Protein AF-A0A1D9GV94-F1 (afdb_monomer_lite)

Radius of gyration: 12.72 Å; chains: 1; bounding box: 29×24×35 Å

Structure (mmCIF, N/CA/C/O backbone):
data_AF-A0A1D9GV94-F1
#
_entry.id   AF-A0A1D9GV94-F1
#
loop_
_atom_site.group_PDB
_atom_site.id
_atom_site.type_symbol
_atom_site.label_atom_id
_atom_site.label_alt_id
_atom_site.label_comp_id
_atom_site.label_asym_id
_atom_site.label_entity_id
_atom_site.label_seq_id
_atom_site.pdbx_PDB_ins_code
_atom_site.Cartn_x
_atom_site.Cartn_y
_atom_site.Cartn_z
_atom_site.occupancy
_atom_site.B_iso_or_equiv
_atom_site.auth_seq_id
_atom_site.auth_comp_id
_atom_site.auth_asym_id
_atom_site.auth_atom_id
_atom_site.pdbx_PDB_model_num
ATOM 1 N N . MET A 1 1 ? 0.445 -12.311 -6.893 1.00 79.88 1 MET A N 1
ATOM 2 C CA . MET A 1 1 ? -0.885 -11.814 -6.523 1.00 79.88 1 MET A CA 1
ATOM 3 C C . MET A 1 1 ? -1.277 -10.770 -7.542 1.00 79.88 1 MET A C 1
ATOM 5 O O . MET A 1 1 ? -0.446 -9.918 -7.856 1.00 79.88 1 MET A O 1
ATOM 9 N N . ASP A 1 2 ? -2.472 -10.904 -8.107 1.00 80.00 2 ASP A N 1
ATOM 10 C CA . ASP A 1 2 ? -3.060 -9.866 -8.949 1.00 80.00 2 ASP A CA 1
ATOM 11 C C . ASP A 1 2 ? -3.695 -8.764 -8.087 1.00 80.00 2 ASP A C 1
ATOM 13 O O . ASP A 1 2 ? -3.702 -8.828 -6.856 1.00 80.00 2 ASP A O 1
ATOM 17 N N . ILE A 1 3 ? -4.200 -7.720 -8.737 1.00 76.38 3 ILE A N 1
ATOM 18 C CA . ILE A 1 3 ? -4.792 -6.584 -8.041 1.00 76.38 3 ILE A CA 1
ATOM 19 C C . ILE A 1 3 ? -6.086 -6.963 -7.297 1.00 76.38 3 ILE A C 1
ATOM 21 O O . ILE A 1 3 ? -6.295 -6.506 -6.178 1.00 76.38 3 ILE A O 1
ATOM 25 N N . ALA A 1 4 ? -6.935 -7.820 -7.871 1.00 78.12 4 ALA A N 1
ATOM 26 C CA . ALA A 1 4 ? -8.236 -8.172 -7.304 1.00 78.12 4 ALA A CA 1
ATOM 27 C C . ALA A 1 4 ? -8.086 -9.020 -6.031 1.00 78.12 4 ALA A C 1
ATOM 29 O O . ALA A 1 4 ? -8.766 -8.781 -5.034 1.00 78.12 4 ALA A O 1
ATOM 30 N N . GLU A 1 5 ? -7.143 -9.959 -6.038 1.00 84.38 5 GLU A N 1
ATOM 31 C CA . GLU A 1 5 ? -6.764 -10.763 -4.879 1.00 84.38 5 GLU A CA 1
ATOM 32 C C . GLU A 1 5 ? -6.134 -9.887 -3.781 1.00 84.38 5 GLU A C 1
ATOM 34 O O . GLU A 1 5 ? -6.478 -10.011 -2.603 1.00 84.38 5 GLU A O 1
ATOM 39 N N . ALA A 1 6 ? -5.280 -8.932 -4.165 1.00 82.62 6 ALA A N 1
ATOM 40 C CA . ALA A 1 6 ? -4.695 -7.964 -3.242 1.00 82.62 6 ALA A CA 1
ATOM 41 C C . ALA A 1 6 ? -5.769 -7.120 -2.532 1.00 82.62 6 ALA A C 1
ATOM 43 O O . ALA A 1 6 ? -5.693 -6.902 -1.321 1.00 82.62 6 ALA A O 1
ATOM 44 N N 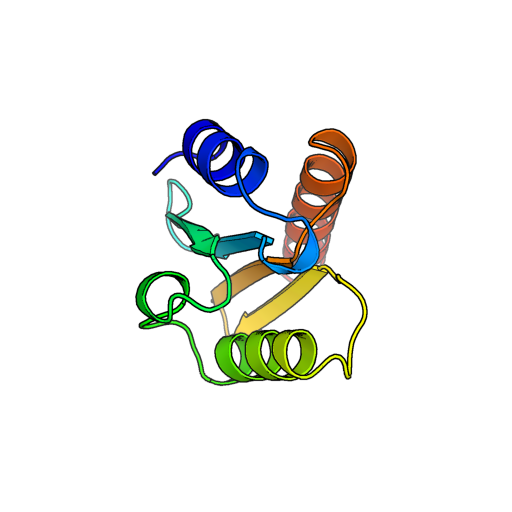. PHE A 1 7 ? -6.793 -6.696 -3.277 1.00 78.38 7 PHE A N 1
ATOM 45 C CA . PHE A 1 7 ? -7.948 -5.968 -2.758 1.00 78.38 7 PHE A CA 1
ATOM 46 C C . PHE A 1 7 ? -8.788 -6.793 -1.794 1.00 78.38 7 PHE A C 1
ATOM 48 O O . PHE A 1 7 ? -9.082 -6.323 -0.695 1.00 78.38 7 PHE A O 1
ATOM 55 N N . ALA A 1 8 ? -9.175 -8.005 -2.198 1.00 82.75 8 ALA A N 1
ATOM 56 C CA . ALA A 1 8 ? -9.984 -8.887 -1.364 1.00 82.75 8 ALA A CA 1
ATOM 57 C C . ALA A 1 8 ? -9.317 -9.092 0.004 1.00 82.75 8 ALA A C 1
ATOM 59 O O . ALA A 1 8 ? -9.958 -8.950 1.041 1.00 82.75 8 ALA A O 1
ATOM 60 N N . ARG A 1 9 ? -7.993 -9.283 0.001 1.00 86.62 9 ARG A N 1
ATOM 61 C CA . ARG A 1 9 ? -7.200 -9.495 1.211 1.00 86.62 9 ARG A CA 1
ATOM 62 C C . ARG A 1 9 ? -7.193 -8.309 2.178 1.00 86.62 9 ARG A C 1
ATOM 64 O O . ARG A 1 9 ? -7.216 -8.521 3.384 1.00 86.62 9 ARG A O 1
ATOM 71 N N . VAL A 1 10 ? -7.140 -7.069 1.689 1.00 83.12 10 VAL A N 1
ATOM 72 C CA . VAL A 1 10 ? -7.179 -5.886 2.573 1.00 83.12 10 VAL A CA 1
ATOM 73 C C . VAL A 1 10 ? -8.601 -5.486 2.954 1.00 83.12 10 VAL A C 1
ATOM 75 O O . VAL A 1 10 ? -8.800 -4.919 4.023 1.00 83.12 10 VAL A O 1
ATOM 78 N N . ALA A 1 11 ? -9.604 -5.794 2.129 1.00 81.19 11 ALA A N 1
ATOM 79 C CA . ALA A 1 11 ? -11.001 -5.475 2.419 1.00 81.19 11 ALA A CA 1
ATOM 80 C C . ALA A 1 11 ? -11.528 -6.190 3.677 1.00 81.19 11 ALA A C 1
ATOM 82 O O . ALA A 1 11 ? -12.404 -5.656 4.358 1.00 81.19 11 ALA A O 1
ATOM 83 N N . GLU A 1 12 ? -10.966 -7.353 4.008 1.00 85.25 12 GLU A N 1
ATOM 84 C CA . GLU A 1 12 ? -11.292 -8.131 5.210 1.00 85.25 12 GLU A CA 1
ATOM 85 C C . GLU A 1 12 ? -10.681 -7.565 6.506 1.00 85.25 12 GLU A C 1
ATOM 87 O O . GLU A 1 12 ? -11.088 -7.958 7.598 1.00 85.25 12 GLU A O 1
ATOM 92 N N . LEU A 1 13 ? -9.725 -6.634 6.416 1.00 86.00 13 LEU A N 1
ATOM 93 C CA . LEU A 1 13 ? -9.010 -6.087 7.574 1.00 86.00 13 LEU A CA 1
ATOM 94 C C . LEU A 1 13 ? -9.664 -4.801 8.111 1.00 86.00 13 LEU A C 1
ATOM 96 O O . LEU A 1 13 ? -10.311 -4.080 7.336 1.00 86.00 13 LEU A O 1
ATOM 100 N N . PRO A 1 14 ? -9.463 -4.454 9.398 1.00 83.81 14 PRO A N 1
ATOM 101 C CA . PRO A 1 14 ? -9.781 -3.126 9.927 1.00 83.81 14 PRO A CA 1
ATOM 102 C C . PRO A 1 14 ? -9.084 -2.037 9.111 1.00 83.81 14 PRO A C 1
ATOM 104 O O . PRO A 1 14 ? -7.958 -2.234 8.659 1.00 83.81 14 PRO A O 1
ATOM 107 N N . ARG A 1 15 ? -9.745 -0.895 8.891 1.00 76.62 15 ARG A N 1
ATOM 108 C CA . ARG A 1 15 ? -9.272 0.169 7.982 1.00 76.62 15 ARG A CA 1
ATOM 109 C C . ARG A 1 15 ? -7.846 0.619 8.313 1.00 76.62 15 ARG A C 1
ATOM 111 O O . ARG A 1 15 ? -7.039 0.802 7.408 1.00 76.62 15 ARG A O 1
ATOM 118 N N . GLU A 1 16 ? -7.573 0.779 9.596 1.00 77.88 16 GLU A N 1
ATOM 119 C CA . GLU A 1 16 ? -6.308 1.182 10.203 1.00 77.88 16 GLU A CA 1
ATOM 120 C C . GLU A 1 16 ? -5.184 0.148 10.035 1.00 77.88 16 GLU A C 1
ATOM 122 O O . GLU A 1 16 ? -4.009 0.467 10.192 1.00 77.88 16 GLU A O 1
ATOM 127 N N . GLU A 1 17 ? -5.527 -1.086 9.666 1.00 83.88 17 GLU A N 1
ATOM 128 C CA . GLU A 1 17 ? -4.577 -2.174 9.448 1.00 83.88 17 GLU A CA 1
ATOM 129 C C . GLU A 1 17 ? -4.325 -2.448 7.960 1.00 83.88 17 GLU A C 1
ATOM 131 O O . GLU A 1 17 ? -3.499 -3.293 7.619 1.00 83.88 17 GLU A O 1
ATOM 136 N N . ARG A 1 18 ? -5.024 -1.766 7.046 1.00 84.12 18 ARG A N 1
ATOM 137 C CA . ARG A 1 18 ? -4.967 -2.061 5.608 1.00 84.12 18 ARG A CA 1
ATOM 138 C C . ARG A 1 18 ? -3.720 -1.489 4.952 1.00 84.12 18 ARG A C 1
ATOM 140 O O . ARG A 1 18 ? -3.572 -0.273 4.826 1.00 84.12 18 ARG A O 1
ATOM 147 N N . LEU A 1 19 ? -2.906 -2.370 4.382 1.00 84.38 19 LEU A N 1
ATOM 148 C CA . LEU A 1 19 ? -1.751 -2.002 3.572 1.00 84.38 19 LEU A CA 1
ATOM 149 C C . LEU A 1 19 ? -1.827 -2.635 2.181 1.00 84.38 19 LEU A C 1
ATOM 151 O O . LEU A 1 19 ? -1.911 -3.857 2.060 1.00 84.38 19 LEU A O 1
ATOM 155 N N . LEU A 1 20 ? -1.721 -1.808 1.137 1.00 83.31 20 LEU A N 1
ATOM 156 C CA . LEU A 1 20 ? -1.512 -2.241 -0.242 1.00 83.31 20 LEU A CA 1
ATOM 157 C C . LEU A 1 20 ? -0.244 -1.594 -0.814 1.00 83.31 20 LEU A C 1
ATOM 159 O O . LEU A 1 20 ? -0.064 -0.380 -0.768 1.00 83.31 20 LEU A O 1
ATOM 163 N N . ILE A 1 21 ? 0.635 -2.401 -1.400 1.00 81.31 21 ILE A N 1
ATOM 164 C CA . ILE A 1 21 ? 1.859 -1.946 -2.057 1.00 81.31 21 ILE A CA 1
ATOM 165 C C . ILE A 1 21 ? 1.913 -2.517 -3.472 1.00 81.31 21 ILE A C 1
ATOM 167 O O . ILE A 1 21 ? 1.740 -3.719 -3.681 1.00 81.31 21 ILE A O 1
ATOM 171 N N . ALA A 1 22 ? 2.214 -1.661 -4.440 1.00 79.06 22 ALA A N 1
ATOM 172 C CA . ALA A 1 22 ? 2.415 -2.017 -5.834 1.00 79.06 22 ALA A CA 1
ATOM 173 C C . ALA A 1 22 ? 3.833 -1.647 -6.290 1.00 79.06 22 ALA A C 1
ATOM 175 O O . ALA A 1 22 ? 4.285 -0.513 -6.130 1.00 79.06 22 ALA A O 1
ATOM 176 N N . VAL A 1 23 ? 4.535 -2.594 -6.909 1.00 76.06 23 VAL A N 1
ATOM 177 C CA . VAL A 1 23 ? 5.808 -2.355 -7.603 1.00 76.06 23 VAL A CA 1
ATOM 178 C C . VAL A 1 23 ? 5.544 -2.398 -9.098 1.00 76.06 23 VAL A C 1
ATOM 180 O O . VAL A 1 23 ? 5.289 -3.465 -9.661 1.00 76.06 23 VAL A O 1
ATOM 183 N N . LEU A 1 24 ? 5.633 -1.234 -9.736 1.00 73.94 24 LEU A N 1
ATOM 184 C CA . LEU A 1 24 ? 5.246 -1.031 -11.136 1.00 73.94 24 LEU A CA 1
ATOM 185 C C . LEU A 1 24 ? 6.392 -1.303 -12.122 1.00 73.94 24 LEU A C 1
ATOM 187 O O . LEU A 1 24 ? 6.241 -1.102 -13.319 1.00 73.94 24 LEU A O 1
ATOM 191 N N . LEU A 1 25 ? 7.549 -1.740 -11.622 1.00 70.94 25 LEU A N 1
ATOM 192 C CA . LEU A 1 25 ? 8.717 -2.073 -12.444 1.00 70.94 25 LEU A CA 1
ATOM 193 C C . LEU A 1 25 ? 8.659 -3.443 -13.099 1.00 70.94 25 LEU A C 1
ATOM 195 O O . LEU A 1 25 ? 9.417 -3.702 -14.028 1.00 70.94 25 LEU A O 1
ATOM 199 N N . ASN A 1 26 ? 7.818 -4.325 -12.574 1.00 65.62 26 ASN A N 1
ATOM 200 C CA . ASN A 1 26 ? 7.621 -5.642 -13.148 1.00 65.62 26 ASN A CA 1
ATOM 201 C C . ASN A 1 26 ? 6.488 -5.563 -14.170 1.00 65.62 26 ASN A C 1
ATOM 203 O O . ASN A 1 26 ? 5.514 -4.843 -13.946 1.00 65.62 26 ASN A O 1
ATOM 207 N N . ASP A 1 27 ? 6.606 -6.325 -15.254 1.00 65.69 27 ASP A N 1
ATOM 208 C CA . ASP A 1 27 ? 5.503 -6.588 -16.173 1.00 65.69 27 ASP A CA 1
ATOM 209 C C . ASP A 1 27 ? 5.162 -8.088 -16.110 1.00 65.69 27 ASP A C 1
ATOM 211 O O . ASP A 1 27 ? 5.952 -8.909 -16.592 1.00 65.69 27 ASP A O 1
ATOM 215 N N . PRO A 1 28 ? 4.059 -8.483 -15.443 1.00 68.56 28 PRO A N 1
ATOM 216 C CA . PRO A 1 28 ? 3.055 -7.632 -14.790 1.00 68.56 28 PRO A CA 1
ATOM 217 C C . PRO A 1 28 ? 3.523 -7.054 -13.433 1.00 68.56 28 PRO A C 1
ATOM 219 O O . PRO A 1 28 ? 4.430 -7.614 -12.804 1.00 68.56 28 PRO A O 1
ATOM 222 N N . PRO A 1 29 ? 2.890 -5.972 -12.928 1.00 74.19 29 PRO A N 1
ATOM 223 C CA . PRO A 1 29 ? 3.232 -5.377 -11.638 1.00 74.19 29 PRO A CA 1
ATOM 224 C C . PRO A 1 29 ? 3.178 -6.385 -10.491 1.00 74.19 29 PRO A C 1
ATOM 226 O O . PRO A 1 29 ? 2.307 -7.257 -10.439 1.00 74.19 29 PRO A O 1
ATOM 229 N N . ARG A 1 30 ? 4.084 -6.233 -9.521 1.00 78.56 30 ARG A N 1
ATOM 230 C CA . ARG A 1 30 ? 4.063 -7.053 -8.303 1.00 78.56 30 ARG A CA 1
ATOM 231 C C . ARG A 1 30 ? 3.230 -6.358 -7.233 1.00 78.56 30 ARG A C 1
ATOM 233 O O . ARG A 1 30 ? 3.545 -5.235 -6.848 1.00 78.56 30 ARG A O 1
ATOM 240 N N . TRP A 1 31 ? 2.242 -7.068 -6.704 1.00 82.56 31 TRP A N 1
ATOM 241 C CA . TRP A 1 31 ? 1.377 -6.604 -5.622 1.00 82.56 31 TRP A CA 1
ATOM 242 C C . TRP A 1 31 ? 1.731 -7.288 -4.302 1.00 82.56 31 TRP A C 1
ATOM 244 O O . TRP A 1 31 ? 2.009 -8.490 -4.276 1.00 82.56 31 TRP A O 1
ATOM 254 N N . SER A 1 32 ? 1.704 -6.524 -3.213 1.00 86.44 32 SER A N 1
ATOM 255 C CA . SER A 1 32 ? 1.757 -7.021 -1.838 1.00 86.44 32 SER A CA 1
ATOM 256 C C . SER A 1 32 ? 0.646 -6.365 -1.032 1.00 86.44 32 SER A C 1
ATOM 258 O O . SER A 1 32 ? 0.451 -5.157 -1.135 1.00 86.44 32 SER A O 1
ATOM 260 N N . ALA A 1 33 ? -0.110 -7.148 -0.270 1.00 88.25 33 ALA A N 1
ATOM 261 C CA . ALA A 1 33 ? -1.291 -6.660 0.429 1.00 88.25 33 ALA A CA 1
ATOM 262 C C . ALA A 1 33 ? -1.535 -7.450 1.710 1.00 88.25 33 ALA A C 1
ATOM 264 O O . ALA A 1 33 ? -1.336 -8.668 1.735 1.00 88.25 33 ALA A O 1
ATOM 265 N N . GLY A 1 34 ? -1.995 -6.774 2.757 1.00 89.50 34 GLY A N 1
ATOM 266 C CA . GLY A 1 34 ? -2.332 -7.426 4.014 1.00 89.50 34 GLY A CA 1
ATOM 267 C C . GLY A 1 34 ? -2.342 -6.474 5.197 1.00 89.50 34 GLY A C 1
ATOM 268 O O . GLY A 1 34 ? -2.575 -5.275 5.044 1.00 89.50 34 GLY A O 1
ATOM 269 N N . ASN A 1 35 ? -2.107 -7.049 6.377 1.00 88.62 35 ASN A N 1
ATOM 270 C CA . ASN A 1 35 ? -2.053 -6.303 7.622 1.00 88.62 35 ASN A CA 1
ATOM 271 C C . ASN A 1 35 ? -0.771 -5.477 7.667 1.00 88.62 35 ASN A C 1
ATOM 273 O O . ASN A 1 35 ? 0.320 -6.003 7.468 1.00 88.62 35 ASN A O 1
ATOM 277 N N . ILE A 1 36 ? -0.888 -4.190 7.955 1.00 85.31 36 ILE A N 1
ATOM 278 C CA . ILE A 1 36 ? 0.251 -3.288 8.070 1.00 85.31 36 ILE A CA 1
ATOM 279 C C . ILE A 1 36 ? 1.228 -3.692 9.183 1.00 85.31 36 ILE A C 1
ATOM 281 O O . ILE A 1 36 ? 2.432 -3.448 9.082 1.00 85.31 36 ILE A O 1
ATOM 285 N N . ASN A 1 37 ? 0.724 -4.354 10.226 1.00 86.94 37 ASN A N 1
ATOM 286 C CA . ASN A 1 37 ? 1.526 -4.881 11.324 1.00 86.94 37 ASN A CA 1
ATOM 287 C C . ASN A 1 37 ? 2.237 -6.193 10.965 1.00 86.94 37 ASN A C 1
ATOM 289 O O . ASN A 1 37 ? 3.121 -6.626 11.703 1.00 86.94 37 ASN A O 1
ATOM 293 N N . ASP A 1 38 ? 1.884 -6.819 9.841 1.00 89.88 38 ASP A N 1
ATOM 294 C CA . ASP A 1 38 ? 2.595 -7.977 9.318 1.00 89.88 38 ASP A CA 1
ATOM 295 C C . ASP A 1 38 ? 3.795 -7.510 8.487 1.00 89.88 38 ASP A C 1
ATOM 297 O O . ASP A 1 38 ? 3.677 -7.117 7.324 1.00 89.88 38 ASP A O 1
ATOM 301 N N . ALA A 1 39 ? 4.982 -7.592 9.093 1.00 84.88 39 ALA A N 1
ATOM 302 C CA . ALA A 1 39 ? 6.236 -7.253 8.432 1.00 84.88 39 ALA A CA 1
ATOM 303 C C . ALA A 1 39 ? 6.472 -8.065 7.150 1.00 84.88 39 ALA A C 1
ATOM 305 O O . ALA A 1 39 ? 7.158 -7.583 6.254 1.00 84.88 39 ALA A O 1
ATOM 306 N N . GLY A 1 40 ? 5.876 -9.255 7.009 1.00 87.69 40 GLY A N 1
ATOM 307 C CA . GLY A 1 40 ? 5.938 -10.049 5.784 1.00 87.69 40 GLY A CA 1
ATOM 308 C C . GLY A 1 40 ? 5.309 -9.358 4.569 1.00 87.69 40 GLY A C 1
ATOM 309 O O . GLY A 1 40 ? 5.731 -9.618 3.442 1.00 87.69 40 GLY A O 1
ATOM 310 N N . VAL A 1 41 ? 4.364 -8.432 4.775 1.00 86.06 41 VAL A N 1
ATOM 311 C CA . VAL A 1 41 ? 3.695 -7.677 3.697 1.00 86.06 41 VAL A CA 1
ATOM 312 C C . VAL A 1 41 ? 4.635 -6.650 3.065 1.00 86.06 41 VAL A C 1
ATOM 314 O O . VAL A 1 41 ? 4.561 -6.401 1.860 1.00 86.06 41 VAL A O 1
ATOM 317 N N . TRP A 1 42 ? 5.549 -6.078 3.845 1.00 83.44 42 TRP A N 1
ATOM 318 C CA . TRP A 1 42 ? 6.488 -5.047 3.395 1.00 83.44 42 TRP A CA 1
ATOM 319 C C . TRP A 1 42 ? 7.961 -5.458 3.531 1.00 83.44 42 TRP A C 1
ATOM 321 O O . TRP A 1 42 ? 8.873 -4.655 3.307 1.00 83.44 42 TRP A O 1
ATOM 331 N N . PHE A 1 43 ? 8.217 -6.737 3.799 1.00 82.44 43 PHE A N 1
ATOM 332 C CA . PHE A 1 43 ? 9.557 -7.299 3.806 1.00 82.44 43 PHE A CA 1
ATOM 333 C C . PHE A 1 43 ? 10.186 -7.229 2.409 1.00 82.44 43 PHE A C 1
ATOM 335 O O . PHE A 1 43 ? 9.588 -7.619 1.404 1.00 82.44 43 PHE A O 1
ATOM 342 N N . GLY A 1 44 ? 11.425 -6.741 2.345 1.00 78.94 44 GLY A N 1
ATOM 343 C CA . GLY A 1 44 ? 12.172 -6.605 1.093 1.00 78.94 44 GLY A CA 1
ATOM 344 C C . GLY A 1 44 ? 11.850 -5.345 0.282 1.00 78.94 44 GLY A C 1
ATOM 345 O O . GLY A 1 44 ? 12.414 -5.175 -0.798 1.00 78.94 44 GLY A O 1
ATOM 346 N N . PHE A 1 45 ? 10.992 -4.452 0.784 1.00 78.62 45 PHE A N 1
ATOM 3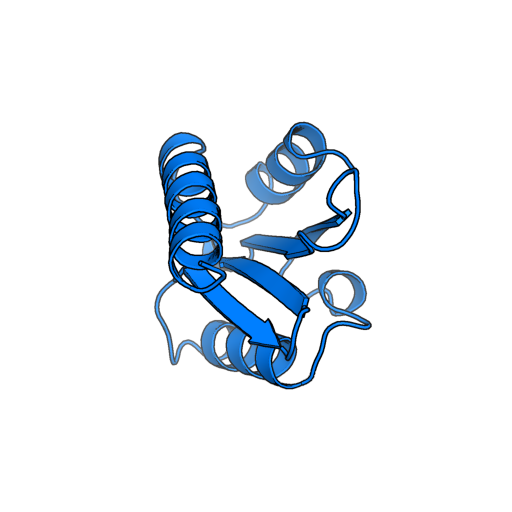47 C CA . PHE A 1 45 ? 10.826 -3.113 0.219 1.00 78.62 45 PHE A CA 1
ATOM 348 C C . PHE A 1 45 ? 11.906 -2.148 0.737 1.00 78.62 45 PHE A C 1
ATOM 350 O O . PHE A 1 45 ? 12.510 -2.359 1.789 1.00 78.62 45 PHE A O 1
ATOM 357 N N . GLY A 1 46 ? 12.181 -1.088 -0.029 1.00 76.19 46 GLY A N 1
ATOM 358 C CA . GLY A 1 46 ? 13.223 -0.110 0.295 1.00 76.19 46 GLY A CA 1
ATOM 359 C C . GLY A 1 46 ? 12.939 0.690 1.572 1.00 76.19 46 GLY A C 1
ATOM 360 O O . GLY A 1 46 ? 11.789 0.871 1.969 1.00 76.19 46 GLY A O 1
ATOM 361 N N . SER A 1 47 ? 13.991 1.238 2.187 1.00 78.75 47 SER A N 1
ATOM 362 C CA . SER A 1 47 ? 13.923 1.917 3.491 1.00 78.75 47 SER A CA 1
ATOM 363 C C . SER A 1 47 ? 12.926 3.078 3.562 1.00 78.75 47 SER A C 1
ATOM 365 O O . SER A 1 47 ? 12.336 3.284 4.617 1.00 78.75 47 SER A O 1
ATOM 367 N N . ALA A 1 48 ? 12.685 3.817 2.473 1.00 75.06 48 ALA A N 1
ATOM 368 C CA . ALA A 1 48 ? 11.697 4.901 2.504 1.00 75.06 48 ALA A CA 1
ATOM 369 C C . ALA A 1 48 ? 10.241 4.395 2.480 1.00 75.06 48 ALA A C 1
ATOM 371 O O . ALA A 1 48 ? 9.386 5.025 3.091 1.00 75.06 48 ALA A O 1
ATOM 372 N N . VAL A 1 49 ? 9.965 3.233 1.866 1.00 77.44 49 VAL A N 1
ATOM 373 C CA . VAL A 1 49 ? 8.646 2.571 1.964 1.00 77.44 49 VAL A CA 1
ATOM 374 C C . VAL A 1 49 ? 8.417 2.104 3.392 1.00 77.44 49 VAL A C 1
ATOM 376 O O . VAL A 1 49 ? 7.372 2.387 3.967 1.00 77.44 49 VAL A O 1
ATOM 379 N N . VAL A 1 50 ? 9.424 1.453 3.981 1.00 81.31 50 VAL A N 1
ATOM 380 C CA . VAL A 1 50 ? 9.380 1.019 5.383 1.00 81.31 50 VAL A CA 1
ATOM 381 C C . VAL A 1 50 ? 9.136 2.214 6.304 1.00 81.31 50 VAL A C 1
ATOM 383 O O . VAL A 1 50 ? 8.259 2.156 7.155 1.00 81.31 50 VAL A O 1
ATOM 386 N N . ARG A 1 51 ? 9.840 3.332 6.094 1.00 80.31 51 ARG A N 1
ATOM 387 C CA . ARG A 1 51 ? 9.657 4.546 6.897 1.00 80.31 51 ARG A CA 1
ATOM 388 C C . ARG A 1 51 ? 8.243 5.126 6.781 1.00 80.31 51 ARG A C 1
ATOM 390 O O . ARG A 1 51 ? 7.669 5.457 7.806 1.00 80.31 51 ARG A O 1
ATOM 397 N N . ALA A 1 52 ? 7.677 5.205 5.575 1.00 77.62 52 ALA A N 1
ATOM 398 C CA . ALA A 1 52 ? 6.309 5.694 5.379 1.00 77.62 52 ALA A CA 1
ATOM 399 C C . ALA A 1 52 ? 5.268 4.798 6.077 1.00 77.62 52 ALA A C 1
ATOM 401 O O . ALA A 1 52 ? 4.321 5.296 6.679 1.00 77.62 52 ALA A O 1
ATOM 402 N N . ILE A 1 53 ? 5.465 3.476 6.032 1.00 81.31 53 ILE A N 1
ATOM 403 C CA . ILE A 1 53 ? 4.615 2.508 6.739 1.00 81.31 53 ILE A CA 1
ATOM 404 C C . ILE A 1 53 ? 4.719 2.706 8.254 1.00 81.31 53 ILE A C 1
ATOM 406 O O . ILE A 1 53 ? 3.698 2.748 8.932 1.00 81.31 53 ILE A O 1
ATOM 410 N N . GLU A 1 54 ? 5.931 2.864 8.790 1.00 82.44 54 GLU A N 1
ATOM 411 C CA . GLU A 1 54 ? 6.152 3.119 10.218 1.00 82.44 54 GLU A CA 1
ATOM 412 C C . GLU A 1 54 ? 5.551 4.462 10.674 1.00 82.44 54 GLU A C 1
ATOM 414 O O . GLU A 1 54 ? 4.920 4.517 11.726 1.00 82.44 54 GLU A O 1
ATOM 419 N N . GLU A 1 55 ? 5.676 5.535 9.886 1.00 79.31 55 GLU A N 1
ATOM 420 C CA . GLU A 1 55 ? 5.045 6.839 10.169 1.00 79.31 55 GLU A CA 1
ATOM 421 C C . GLU A 1 55 ? 3.512 6.717 10.249 1.00 79.31 55 GLU A C 1
ATOM 423 O O . GLU A 1 55 ? 2.882 7.270 11.151 1.00 79.31 55 GLU A O 1
ATOM 428 N N . TYR A 1 56 ? 2.904 5.923 9.365 1.00 76.44 56 TYR A N 1
ATOM 429 C CA . TYR A 1 56 ? 1.473 5.631 9.429 1.00 76.44 56 TYR A CA 1
ATOM 430 C C . TYR A 1 56 ? 1.103 4.755 10.639 1.00 76.44 56 TYR A C 1
ATOM 432 O O . TYR A 1 56 ? 0.139 5.061 11.339 1.00 76.44 56 TYR A O 1
ATOM 440 N N . ARG A 1 57 ? 1.872 3.696 10.937 1.00 77.88 57 ARG A N 1
ATOM 441 C CA . ARG A 1 57 ? 1.621 2.803 12.089 1.00 77.88 57 ARG A CA 1
ATOM 442 C C . ARG A 1 57 ? 1.662 3.542 13.422 1.00 77.88 57 ARG A C 1
ATOM 444 O O . ARG A 1 57 ? 0.878 3.230 14.313 1.00 77.88 57 ARG A O 1
ATOM 451 N N . ASN A 1 58 ? 2.562 4.512 13.553 1.00 79.69 58 ASN A N 1
ATOM 452 C CA . ASN A 1 58 ? 2.700 5.312 14.768 1.00 79.69 58 ASN A CA 1
ATOM 453 C C . ASN A 1 58 ? 1.619 6.404 14.897 1.00 79.69 58 ASN A C 1
ATOM 455 O O . ASN A 1 58 ? 1.583 7.105 15.904 1.00 79.69 58 ASN A O 1
ATOM 459 N N . GLY A 1 59 ? 0.706 6.518 13.923 1.00 66.88 59 GLY A N 1
ATOM 460 C CA . GLY A 1 59 ? -0.402 7.475 13.942 1.00 66.88 59 GLY A CA 1
ATOM 461 C C . GLY A 1 59 ? 0.002 8.910 13.599 1.00 66.88 59 GLY A C 1
ATOM 462 O O . GLY A 1 59 ? -0.830 9.811 13.694 1.00 66.88 59 GLY A O 1
ATOM 463 N N . ASP A 1 60 ? 1.246 9.127 13.167 1.00 60.78 60 ASP A N 1
ATOM 464 C CA . ASP A 1 60 ? 1.766 10.449 12.800 1.00 60.78 60 ASP A CA 1
ATOM 465 C C . ASP A 1 60 ? 1.270 10.912 11.416 1.00 60.78 60 ASP A C 1
ATOM 467 O O . ASP A 1 60 ? 1.399 12.086 11.059 1.00 60.78 60 ASP A O 1
ATOM 471 N N . MET A 1 61 ? 0.671 10.010 10.629 1.00 57.84 61 MET A N 1
ATOM 472 C CA . MET A 1 61 ? 0.112 10.306 9.310 1.00 57.84 61 MET A CA 1
ATOM 473 C C . MET A 1 61 ? -1.276 9.693 9.099 1.00 57.84 61 MET A C 1
ATOM 475 O O . MET A 1 61 ? -1.546 8.550 9.456 1.00 57.84 61 MET A O 1
ATOM 479 N N . LEU A 1 62 ? -2.153 10.454 8.438 1.00 57.22 62 LEU A N 1
ATOM 480 C CA . LEU A 1 62 ? -3.422 9.949 7.908 1.00 57.22 62 LEU A CA 1
ATOM 481 C C . LEU A 1 62 ? -3.168 8.958 6.756 1.00 57.22 62 LEU A C 1
ATOM 483 O O . LEU A 1 62 ? -2.166 9.116 6.050 1.00 57.22 62 LEU A O 1
ATOM 487 N N . PRO A 1 63 ? -4.072 7.983 6.512 1.00 54.81 63 PRO A N 1
ATOM 488 C CA . PRO A 1 63 ? -3.968 7.057 5.383 1.00 54.81 63 PRO A CA 1
ATOM 489 C C . PRO A 1 63 ? -3.821 7.842 4.089 1.00 54.81 63 PRO A C 1
ATOM 491 O O . PRO A 1 63 ? -4.738 8.526 3.640 1.00 54.81 63 PRO A O 1
ATOM 494 N N . THR A 1 64 ? -2.615 7.794 3.541 1.00 53.34 64 THR A N 1
ATOM 495 C CA . THR A 1 64 ? -2.230 8.533 2.349 1.00 53.34 64 THR A CA 1
ATOM 496 C C . THR A 1 64 ? -1.515 7.602 1.394 1.00 53.34 64 THR A C 1
ATOM 498 O O . THR A 1 64 ? -0.848 6.637 1.775 1.00 53.34 64 THR A O 1
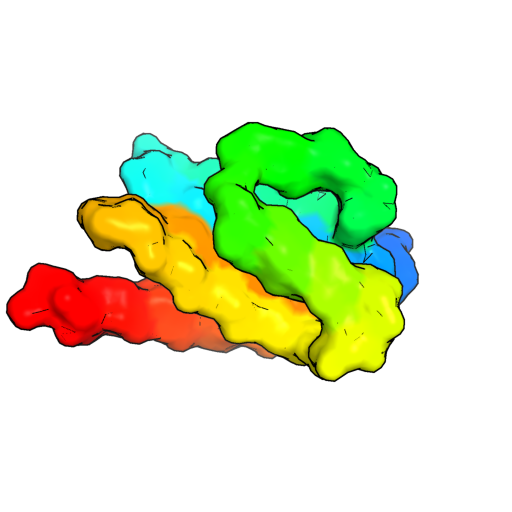ATOM 501 N N . VAL A 1 65 ? -1.686 7.899 0.113 1.00 57.38 65 VAL A N 1
ATOM 502 C CA . VAL A 1 65 ? -0.981 7.235 -0.974 1.00 57.38 65 VAL A CA 1
ATOM 503 C C . VAL A 1 65 ? 0.386 7.884 -1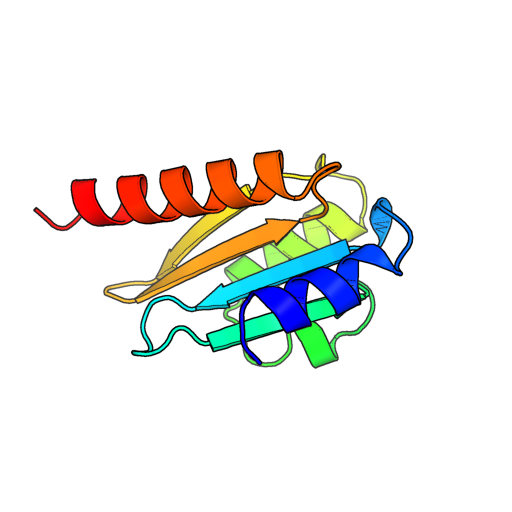.065 1.00 57.38 65 VAL A C 1
ATOM 505 O O . VAL A 1 65 ? 0.493 9.070 -1.370 1.00 57.38 65 VAL A O 1
ATOM 508 N N . SER A 1 66 ? 1.432 7.114 -0.793 1.00 59.09 66 SER A N 1
ATOM 509 C CA . SER A 1 66 ? 2.805 7.568 -0.968 1.00 59.09 66 SER A CA 1
ATOM 510 C C . SER A 1 66 ? 3.383 6.934 -2.227 1.00 59.09 66 SER A C 1
ATOM 512 O O . SER A 1 66 ? 3.630 5.728 -2.302 1.00 59.09 66 SER A O 1
ATOM 514 N N . ILE A 1 67 ? 3.591 7.755 -3.254 1.00 59.97 67 ILE A N 1
ATOM 515 C CA . ILE A 1 67 ? 4.290 7.349 -4.473 1.00 59.97 67 ILE A CA 1
ATOM 516 C C . ILE A 1 67 ? 5.778 7.558 -4.217 1.00 59.97 67 ILE A C 1
ATOM 518 O O . ILE A 1 67 ? 6.242 8.697 -4.162 1.00 59.97 67 ILE A O 1
ATOM 522 N N . THR A 1 68 ? 6.542 6.475 -4.073 1.00 59.47 68 THR A N 1
ATOM 523 C CA . THR A 1 68 ? 7.991 6.580 -3.879 1.00 59.47 68 THR A CA 1
ATOM 524 C C . THR A 1 68 ? 8.728 6.119 -5.136 1.00 59.47 68 THR A C 1
ATOM 526 O O . THR A 1 68 ? 8.830 4.932 -5.447 1.00 59.47 68 THR A O 1
ATOM 529 N N . THR A 1 69 ? 9.256 7.086 -5.881 1.00 58.50 69 THR A N 1
ATOM 530 C CA . THR A 1 69 ? 10.223 6.889 -6.971 1.00 58.50 69 THR A CA 1
ATOM 531 C C . THR A 1 69 ? 11.609 6.583 -6.401 1.00 58.50 69 THR A C 1
ATOM 533 O O . THR A 1 69 ? 12.196 7.448 -5.754 1.00 58.50 69 THR A O 1
ATOM 536 N N . PHE A 1 70 ? 12.178 5.406 -6.688 1.00 52.94 70 PHE A N 1
ATOM 537 C CA . PHE A 1 70 ? 13.586 5.100 -6.399 1.00 52.94 70 PHE A CA 1
ATOM 538 C C . PHE A 1 70 ? 14.370 4.881 -7.702 1.00 52.94 70 PHE A C 1
ATOM 540 O O . PHE A 1 70 ? 14.317 3.809 -8.298 1.00 52.94 70 PHE A O 1
ATOM 547 N N . GLY A 1 71 ? 15.122 5.883 -8.171 1.00 55.94 71 GLY A N 1
ATOM 548 C CA . GLY A 1 71 ? 15.867 5.784 -9.441 1.00 55.94 71 GLY A CA 1
ATOM 549 C C . GLY A 1 71 ? 14.938 5.574 -10.648 1.00 55.94 71 GLY A C 1
ATOM 550 O O . GLY A 1 71 ? 13.861 6.158 -10.687 1.00 55.94 71 GLY A O 1
ATOM 551 N N . ARG A 1 72 ? 15.291 4.692 -11.605 1.00 54.69 72 ARG A N 1
ATOM 552 C CA . ARG A 1 72 ? 14.371 4.246 -12.689 1.00 54.69 72 ARG A CA 1
ATOM 553 C C . ARG A 1 72 ? 13.185 3.394 -12.168 1.00 54.69 72 ARG A C 1
ATOM 555 O O . ARG A 1 72 ? 12.539 2.713 -12.955 1.00 54.69 72 ARG A O 1
ATOM 562 N N . GLY A 1 73 ? 12.945 3.375 -10.853 1.00 56.38 73 GLY A N 1
ATOM 563 C CA . GLY A 1 73 ? 12.281 2.311 -10.116 1.00 56.38 73 GLY A CA 1
ATOM 564 C C . GLY A 1 73 ? 11.005 2.709 -9.367 1.00 56.38 73 GLY A C 1
ATOM 565 O O . GLY A 1 73 ? 11.078 3.114 -8.209 1.00 56.38 73 GLY A O 1
ATOM 566 N N . HIS A 1 74 ? 9.833 2.580 -9.984 1.00 62.25 74 HIS A N 1
ATOM 567 C CA . HIS A 1 74 ? 8.562 3.054 -9.431 1.00 62.25 74 HIS A CA 1
ATOM 568 C C . HIS A 1 74 ? 7.900 2.079 -8.437 1.00 62.25 74 HIS A C 1
ATOM 570 O O . HIS A 1 74 ? 7.539 0.958 -8.803 1.00 62.25 74 HIS A O 1
ATOM 576 N N . THR A 1 75 ? 7.689 2.528 -7.192 1.00 71.75 75 THR A N 1
ATOM 577 C CA . THR A 1 75 ? 6.881 1.838 -6.170 1.00 71.75 75 THR A CA 1
ATOM 578 C C . THR A 1 75 ? 5.756 2.758 -5.702 1.00 71.75 75 THR A C 1
ATOM 580 O O . THR A 1 75 ? 5.988 3.908 -5.332 1.00 71.75 75 THR A O 1
ATOM 583 N N . LEU A 1 76 ? 4.531 2.252 -5.718 1.00 70.75 76 LEU A N 1
ATOM 584 C CA . LEU A 1 76 ? 3.330 2.941 -5.272 1.00 70.75 76 LEU A CA 1
ATOM 585 C C . LEU A 1 76 ? 2.824 2.270 -3.994 1.00 70.75 76 LEU A C 1
ATOM 587 O O . LEU A 1 76 ? 2.520 1.080 -3.998 1.00 70.75 76 LEU A O 1
ATOM 591 N N . VAL A 1 77 ? 2.744 3.019 -2.899 1.00 74.75 77 VAL A N 1
ATOM 592 C CA . VAL A 1 77 ? 2.234 2.541 -1.609 1.00 74.75 77 VAL A CA 1
ATOM 593 C C . VAL A 1 77 ? 0.871 3.180 -1.386 1.00 74.75 77 VAL A C 1
ATOM 595 O O . VAL A 1 77 ? 0.770 4.402 -1.322 1.00 74.75 77 VAL A O 1
ATOM 598 N N . ALA A 1 78 ? -0.177 2.374 -1.271 1.00 72.25 78 ALA A N 1
ATOM 599 C CA . ALA A 1 78 ? -1.524 2.839 -0.987 1.00 72.25 78 ALA A CA 1
ATOM 600 C C . ALA A 1 78 ? -1.987 2.287 0.366 1.00 72.25 78 ALA A C 1
ATOM 602 O O . ALA A 1 78 ? -2.241 1.092 0.524 1.00 72.25 78 ALA A O 1
ATOM 603 N N . MET A 1 79 ? -2.077 3.163 1.364 1.00 74.94 79 MET A N 1
ATOM 604 C CA . MET A 1 79 ? -2.480 2.777 2.716 1.00 74.94 79 MET A CA 1
ATOM 605 C C . MET A 1 79 ? -3.972 3.059 2.919 1.00 74.94 79 MET A C 1
ATOM 607 O O . MET A 1 79 ? -4.416 4.193 2.770 1.00 74.94 79 MET A O 1
ATOM 611 N N . GLY A 1 80 ? -4.730 1.998 3.218 1.00 64.50 80 GLY A N 1
ATOM 612 C CA . GLY A 1 80 ? -6.127 1.995 3.673 1.00 64.50 80 GLY A CA 1
ATOM 613 C C . GLY A 1 80 ? -7.099 3.007 3.055 1.00 64.50 80 GLY A C 1
ATOM 614 O O . GLY A 1 80 ? -7.529 3.938 3.737 1.00 64.50 80 GLY A O 1
ATOM 615 N N . HIS A 1 81 ? -7.537 2.778 1.812 1.00 64.00 81 HIS A N 1
ATOM 616 C CA . HIS A 1 81 ? -8.682 3.501 1.241 1.00 64.00 81 HIS A CA 1
ATOM 617 C C . HIS A 1 81 ? -10.026 2.934 1.716 1.00 64.00 81 HIS A C 1
ATOM 619 O O . HIS A 1 81 ? -10.182 1.728 1.920 1.00 64.00 81 HIS A O 1
ATOM 625 N N . ASP A 1 82 ? -11.015 3.823 1.830 1.00 64.31 82 ASP A N 1
ATOM 626 C CA . ASP A 1 82 ? -12.388 3.485 2.228 1.00 64.31 82 ASP A CA 1
ATOM 627 C C . ASP A 1 82 ? -13.156 2.705 1.165 1.00 64.31 82 ASP A C 1
ATOM 629 O O . ASP A 1 82 ? -14.081 1.958 1.479 1.00 64.31 82 ASP A O 1
ATOM 633 N N . THR A 1 83 ? -12.785 2.883 -0.102 1.00 66.06 83 THR A N 1
ATOM 634 C CA . THR A 1 83 ? -13.491 2.297 -1.237 1.00 66.06 83 THR A CA 1
ATOM 635 C C . THR A 1 83 ? -12.510 1.805 -2.292 1.00 66.06 83 THR A C 1
ATOM 637 O O . THR A 1 83 ? -11.416 2.349 -2.456 1.00 66.06 83 THR A O 1
ATOM 640 N N . VAL A 1 84 ? -12.934 0.789 -3.048 1.00 67.19 84 VAL A N 1
ATOM 641 C CA . VAL A 1 84 ? -12.203 0.293 -4.225 1.00 67.19 84 VAL A CA 1
ATOM 642 C C . VAL A 1 84 ? -11.961 1.429 -5.222 1.00 67.19 84 VAL A C 1
ATOM 644 O O . VAL A 1 84 ? -10.853 1.565 -5.726 1.00 67.19 84 VAL A O 1
ATOM 647 N N . GLN A 1 85 ? -12.952 2.306 -5.422 1.00 68.81 85 GLN A N 1
ATOM 648 C CA . GLN A 1 85 ? -12.847 3.448 -6.333 1.00 68.81 85 GLN A CA 1
ATOM 649 C C . GLN A 1 85 ? -11.743 4.429 -5.924 1.00 68.81 85 GLN A C 1
ATOM 651 O O . GLN A 1 85 ? -10.928 4.804 -6.757 1.00 68.81 85 GLN A O 1
ATOM 656 N N . ALA A 1 86 ? -11.666 4.806 -4.642 1.00 68.12 86 ALA A N 1
ATOM 657 C CA . ALA A 1 86 ? -10.646 5.742 -4.171 1.00 68.12 86 ALA A CA 1
ATOM 658 C C . ALA A 1 86 ? -9.227 5.174 -4.337 1.00 68.12 86 ALA A C 1
ATOM 660 O O . ALA A 1 86 ? -8.283 5.923 -4.583 1.00 68.12 86 ALA A O 1
ATOM 661 N N . LEU A 1 87 ? -9.085 3.850 -4.236 1.00 68.69 87 LEU A N 1
ATOM 662 C CA . LEU A 1 87 ? -7.824 3.181 -4.506 1.00 68.69 87 LEU A CA 1
ATOM 663 C C . LEU A 1 87 ? -7.527 3.097 -6.007 1.00 68.69 87 LEU A C 1
ATOM 665 O O . LEU A 1 87 ? -6.404 3.362 -6.411 1.00 68.69 87 LEU A O 1
ATOM 669 N N . GLU A 1 88 ? -8.508 2.778 -6.852 1.00 71.44 88 GLU A N 1
ATOM 670 C CA . GLU A 1 88 ? -8.333 2.839 -8.309 1.00 71.44 88 GLU A CA 1
ATOM 671 C C . GLU A 1 88 ? -7.918 4.231 -8.785 1.00 71.44 88 GLU A C 1
ATOM 673 O O . GLU A 1 88 ? -7.053 4.354 -9.650 1.00 71.44 88 GLU A O 1
ATOM 678 N N . ASP A 1 89 ? -8.520 5.275 -8.225 1.00 74.06 89 ASP A N 1
ATOM 679 C CA . ASP A 1 89 ? -8.205 6.658 -8.561 1.00 74.06 89 ASP A CA 1
ATOM 680 C C . ASP A 1 89 ? -6.781 7.004 -8.110 1.00 74.06 89 ASP A C 1
ATOM 682 O O . ASP A 1 89 ? -6.003 7.543 -8.897 1.00 74.06 89 ASP A O 1
ATOM 686 N N . ALA A 1 90 ? -6.384 6.572 -6.909 1.00 70.75 90 ALA A N 1
ATOM 687 C CA . ALA A 1 90 ? -5.008 6.673 -6.429 1.00 70.75 90 ALA A CA 1
ATOM 688 C C . ALA A 1 90 ? -4.002 5.895 -7.291 1.00 70.75 90 ALA A C 1
ATOM 690 O O . ALA A 1 90 ? -2.887 6.363 -7.520 1.00 70.75 90 ALA A O 1
ATOM 691 N N . LEU A 1 91 ? -4.380 4.716 -7.793 1.00 72.56 91 LEU A N 1
ATOM 692 C CA . LEU A 1 91 ? -3.562 3.926 -8.711 1.00 72.56 91 LEU A CA 1
ATOM 693 C C . LEU A 1 91 ? -3.401 4.640 -10.052 1.00 72.56 91 LEU A C 1
ATOM 695 O O . LEU A 1 91 ? -2.283 4.751 -10.548 1.00 72.56 91 LEU A O 1
ATOM 699 N N . LYS A 1 92 ? -4.494 5.160 -10.621 1.00 74.12 92 LYS A N 1
ATOM 700 C CA . LYS A 1 92 ? -4.478 5.928 -11.875 1.00 74.12 92 LYS A CA 1
ATOM 701 C C . LYS A 1 92 ? -3.644 7.195 -11.735 1.00 74.12 92 LYS A C 1
ATOM 703 O O . LYS A 1 92 ? -2.823 7.476 -12.604 1.00 74.12 92 LYS A O 1
ATOM 708 N N . GLU A 1 93 ? -3.818 7.939 -10.647 1.00 70.75 93 GLU A N 1
ATOM 709 C CA . GLU A 1 93 ? -3.046 9.148 -10.368 1.00 70.75 93 GLU A CA 1
ATOM 710 C C . GLU A 1 93 ? -1.571 8.827 -10.119 1.00 70.75 93 GLU A C 1
ATOM 712 O O . GLU A 1 93 ? -0.697 9.483 -10.685 1.00 70.75 93 GLU A O 1
ATOM 717 N N . GLY A 1 94 ? -1.302 7.758 -9.365 1.00 67.38 94 GLY A N 1
ATOM 718 C CA . GLY A 1 94 ? 0.031 7.224 -9.146 1.00 67.38 94 GLY A CA 1
ATOM 719 C C . GLY A 1 94 ? 0.735 6.897 -10.454 1.00 67.38 94 GLY A C 1
ATOM 720 O O . GLY A 1 94 ? 1.818 7.406 -10.712 1.00 67.38 94 GLY A O 1
ATOM 721 N N . ILE A 1 95 ? 0.096 6.113 -11.320 1.00 70.19 95 ILE A N 1
ATOM 722 C CA . ILE A 1 95 ? 0.624 5.741 -12.638 1.00 70.19 95 ILE A CA 1
ATOM 723 C C . ILE A 1 95 ? 0.810 6.978 -13.533 1.00 70.19 95 ILE A C 1
ATOM 725 O O . ILE A 1 95 ? 1.858 7.115 -14.168 1.00 70.19 95 ILE A O 1
ATOM 729 N N . ARG A 1 96 ? -0.155 7.910 -13.557 1.00 70.38 96 ARG A N 1
ATOM 730 C CA . ARG A 1 96 ? -0.067 9.160 -14.334 1.00 70.38 96 ARG A CA 1
ATOM 731 C C . ARG A 1 96 ? 1.134 10.008 -13.914 1.00 70.38 96 ARG A C 1
ATOM 733 O O . ARG A 1 96 ? 1.910 10.422 -14.772 1.00 70.38 96 ARG A O 1
ATOM 740 N N . ALA A 1 97 ? 1.324 10.214 -12.611 1.00 65.38 97 ALA A N 1
ATOM 741 C CA . ALA A 1 97 ? 2.432 11.001 -12.070 1.00 65.38 97 ALA A CA 1
ATOM 742 C C . ALA A 1 97 ? 3.813 10.424 -12.436 1.00 65.38 97 ALA A C 1
ATOM 744 O O . ALA A 1 97 ? 4.798 11.160 -12.505 1.00 65.38 97 ALA A O 1
ATOM 745 N N . LEU A 1 98 ? 3.898 9.114 -12.681 1.00 62.94 98 LEU A N 1
ATOM 746 C CA . LEU A 1 98 ? 5.121 8.448 -13.133 1.00 62.94 98 LEU A CA 1
ATOM 747 C C . LEU A 1 98 ? 5.335 8.601 -14.642 1.00 62.94 98 LEU A C 1
ATOM 749 O O . LEU A 1 98 ? 6.465 8.817 -15.075 1.00 62.94 98 LEU A O 1
ATOM 753 N N . GLY A 1 99 ? 4.259 8.538 -15.432 1.00 61.34 99 GLY A N 1
ATOM 754 C CA . GLY A 1 99 ? 4.301 8.779 -16.876 1.00 61.34 99 GLY A CA 1
ATOM 755 C C . GLY A 1 99 ? 4.701 10.214 -17.236 1.00 61.34 99 GLY A C 1
ATOM 756 O O . GLY A 1 99 ? 5.452 10.416 -18.183 1.00 61.34 99 GLY A O 1
ATOM 757 N N . GLU A 1 100 ? 4.274 11.204 -16.447 1.00 60.69 100 GLU A N 1
ATOM 758 C CA . GLU A 1 100 ? 4.612 12.624 -16.652 1.00 60.69 100 GLU A CA 1
ATOM 759 C C . GLU A 1 100 ? 6.053 12.981 -16.237 1.00 60.69 100 GLU A C 1
ATOM 761 O O . GLU A 1 100 ? 6.598 13.978 -16.701 1.00 60.69 100 GLU A O 1
ATOM 766 N N . ARG A 1 101 ? 6.693 12.179 -15.375 1.00 54.09 101 ARG A N 1
ATOM 767 C CA . ARG A 1 101 ? 8.071 12.407 -14.892 1.00 54.09 101 ARG A CA 1
ATOM 768 C C . ARG A 1 101 ? 9.1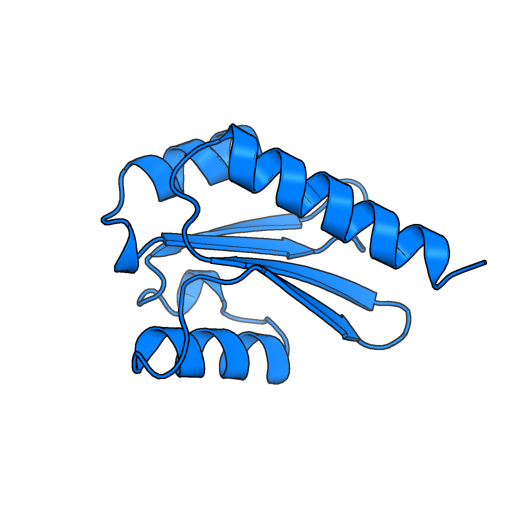55 11.713 -15.723 1.00 54.09 101 ARG A C 1
ATOM 770 O O . ARG A 1 101 ? 10.336 11.963 -15.492 1.00 54.09 101 ARG A O 1
ATOM 777 N N . GLY A 1 102 ? 8.767 10.828 -16.642 1.00 49.41 102 GLY A N 1
ATOM 778 C CA . GLY A 1 102 ? 9.668 10.052 -17.502 1.00 49.41 102 GLY A CA 1
ATOM 779 C C . GLY A 1 102 ? 9.721 10.501 -18.968 1.00 49.41 102 GLY A C 1
ATOM 780 O O . GLY A 1 102 ? 10.305 9.771 -19.770 1.00 49.41 102 GLY A O 1
ATOM 781 N N . GLY A 1 103 ? 9.095 11.635 -19.312 1.00 43.66 103 GLY A N 1
ATOM 782 C CA . GLY A 1 103 ? 9.07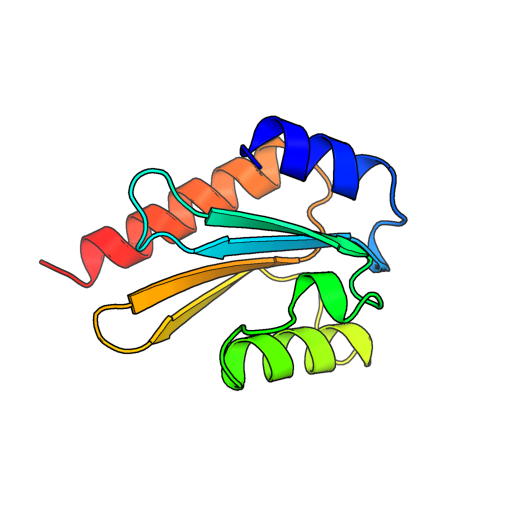3 12.235 -20.654 1.00 43.66 103 GLY A CA 1
ATOM 783 C C . GLY A 1 103 ? 10.068 13.373 -20.826 1.00 43.66 103 GLY A C 1
ATOM 784 O O . GLY A 1 103 ? 10.226 14.160 -19.867 1.00 43.66 103 GLY A O 1
#

Secondary structure (DSSP, 8-state):
--HHHHHHHHHTS-GGGEEEEEETTSSSPEEEEEETT-HHHHTT--HHHHHHHHHHHTTSS-S-EEEEEETTEEEEEEE--SSHHHHHHHHHHHHHHHHTT--

Foldseek 3Di:
DDPVVQVVQQVPDDLLQWKWKWWVPDVVIDIFIHGLVPVVSCPPPDPVLVVVSVCSNVVVDDQDWDFDDDPLTTMIIGGGDPDPVVVVVSVVVSVVVNVVVVD

Sequence (103 aa):
MDIAEAFARVAELPREERLLIAVLLNDPPRWSAGNINDAGVWFGFGSAVVRAIEEYRNGDMLPTVSITTFGRGHTLVAMGHDTVQALEDALKEGIRALGERGG

pLDDT: mean 73.19, std 10.55, range [43.66, 89.88]